Protein AF-F3FXW1-F1 (afdb_monomer_lite)

Sequence (60 aa):
DIYALAPLQEGIFYHHLTATEGDPYLQHALFGFDSLKRLQQFAAALQAVIARHDILRTSV

Foldseek 3Di:
DDDDDDPVVVVLVVQQVPDPDDRPPDDDDDDDDPDPVVVVVVVVVVVVVCVVDCVSVDDD

InterPro domains:
  IPR001242 Condensation domain [PF00668] (1-59)
  IPR023213 Chloramphenicol acetyltransferase-like domain superfamily [G3DSA:3.30.559.10] (1-60)

Secondary structure (DSSP, 8-state):
---PPPHHHHHHHHHHHH-SSS-TT--------SSHHHHHHHHHHHHHHHHH-GGGG---

Organism: NCBI:txid629262

Radius of gyration: 15.85 Å; chains: 1; bounding box: 32×14×43 Å

Structure (mmCIF, N/CA/C/O backbone):
data_AF-F3FXW1-F1
#
_entry.id   AF-F3FXW1-F1
#
loop_
_atom_site.group_PDB
_atom_site.id
_atom_site.type_symbol
_atom_site.label_atom_id
_atom_site.label_alt_id
_atom_site.label_comp_id
_atom_site.label_asym_id
_atom_site.label_entity_id
_atom_site.label_seq_id
_atom_site.pdbx_PDB_ins_code
_atom_site.Cartn_x
_atom_site.Cartn_y
_atom_site.Cartn_z
_atom_site.occupancy
_atom_site.B_iso_or_equiv
_atom_site.auth_seq_id
_atom_site.auth_comp_id
_atom_site.auth_asym_id
_atom_site.auth_atom_id
_atom_site.pdbx_PDB_model_num
ATOM 1 N N . ASP A 1 1 ? -7.740 -5.662 -17.277 1.00 78.00 1 ASP A N 1
ATOM 2 C CA . ASP A 1 1 ? -7.021 -5.136 -18.454 1.00 78.00 1 ASP A CA 1
ATOM 3 C C . ASP A 1 1 ? -5.540 -4.999 -18.153 1.00 78.00 1 ASP A C 1
ATOM 5 O O . ASP A 1 1 ? -5.178 -4.997 -16.982 1.00 78.00 1 ASP A O 1
ATOM 9 N N . ILE A 1 2 ? -4.697 -4.950 -19.186 1.00 82.31 2 ILE A N 1
ATOM 10 C CA . ILE A 1 2 ? -3.236 -4.851 -19.063 1.00 82.31 2 ILE A CA 1
ATOM 11 C C . ILE A 1 2 ? -2.797 -3.606 -19.829 1.00 82.31 2 ILE A C 1
ATOM 13 O O . ILE A 1 2 ? -3.088 -3.476 -21.018 1.00 82.31 2 ILE A O 1
ATOM 17 N N . TYR A 1 3 ? -2.115 -2.699 -19.137 1.00 86.19 3 TYR A N 1
ATOM 18 C CA . TYR A 1 3 ? -1.594 -1.456 -19.698 1.00 86.19 3 TYR A CA 1
ATOM 19 C C . TYR A 1 3 ? -0.069 -1.494 -19.693 1.00 86.19 3 TYR A C 1
ATOM 21 O O . TYR A 1 3 ? 0.533 -2.078 -18.793 1.00 86.19 3 TYR A O 1
ATOM 29 N N . ALA A 1 4 ? 0.549 -0.866 -20.694 1.00 89.62 4 ALA A N 1
ATOM 30 C CA . ALA A 1 4 ? 1.995 -0.692 -20.716 1.00 89.62 4 ALA A CA 1
ATOM 31 C C . ALA A 1 4 ? 2.447 0.169 -19.529 1.00 89.62 4 ALA A C 1
ATOM 33 O O . ALA A 1 4 ? 1.746 1.104 -19.126 1.00 89.62 4 ALA A O 1
ATOM 34 N N . LEU A 1 5 ? 3.622 -0.146 -18.990 1.00 90.12 5 LEU A N 1
ATOM 35 C CA . LEU A 1 5 ? 4.217 0.631 -17.916 1.00 90.12 5 LEU A CA 1
ATOM 36 C C . LEU A 1 5 ? 4.646 2.008 -18.418 1.00 90.12 5 LEU A C 1
ATOM 38 O O . LEU A 1 5 ? 5.115 2.173 -19.542 1.00 90.12 5 LEU A O 1
ATOM 42 N N . ALA A 1 6 ? 4.488 3.017 -17.567 1.00 92.62 6 ALA A N 1
ATOM 43 C CA . ALA A 1 6 ? 5.103 4.311 -17.812 1.00 92.62 6 ALA A CA 1
ATOM 44 C C . ALA A 1 6 ? 6.636 4.194 -17.674 1.00 92.62 6 ALA A C 1
ATOM 46 O O . ALA A 1 6 ? 7.107 3.382 -16.874 1.00 92.62 6 ALA A O 1
ATOM 47 N N . PRO A 1 7 ? 7.430 5.062 -18.330 1.00 92.81 7 PRO A N 1
ATOM 48 C CA . PRO A 1 7 ? 8.895 4.970 -18.311 1.00 92.81 7 PRO A CA 1
ATOM 49 C C . PRO A 1 7 ? 9.526 4.883 -16.908 1.00 92.81 7 PRO A C 1
ATOM 51 O O . PRO A 1 7 ? 10.517 4.189 -16.704 1.00 92.81 7 PRO A O 1
ATOM 54 N N . LEU A 1 8 ? 8.938 5.549 -15.906 1.00 91.25 8 LEU A N 1
ATOM 55 C CA . LEU A 1 8 ? 9.403 5.451 -14.518 1.00 91.25 8 LEU A CA 1
ATOM 56 C C . LEU A 1 8 ? 9.138 4.067 -13.901 1.00 91.25 8 LEU A C 1
ATOM 58 O O . LEU A 1 8 ? 9.975 3.554 -13.164 1.00 91.25 8 LEU A O 1
ATOM 62 N N . GLN A 1 9 ? 7.982 3.467 -14.194 1.00 90.88 9 GLN A N 1
ATOM 63 C CA . GLN A 1 9 ? 7.618 2.144 -13.684 1.00 90.88 9 GLN A CA 1
ATOM 64 C C . GLN A 1 9 ? 8.511 1.057 -14.290 1.00 90.88 9 GLN A C 1
ATOM 66 O O . GLN A 1 9 ? 8.910 0.146 -13.573 1.00 90.88 9 GLN A O 1
ATOM 71 N N . GLU A 1 10 ? 8.884 1.185 -15.567 1.00 92.00 10 GLU A N 1
ATOM 72 C CA . GLU A 1 10 ? 9.847 0.283 -16.216 1.00 92.00 10 GLU A CA 1
ATOM 73 C C . GLU A 1 10 ? 11.220 0.329 -15.531 1.00 92.00 10 GLU A C 1
ATOM 75 O O . GLU A 1 10 ? 11.803 -0.716 -15.238 1.00 92.00 10 GLU A O 1
ATOM 80 N N . GLY A 1 11 ? 11.715 1.531 -15.211 1.00 91.81 11 GLY A N 1
ATOM 81 C CA . GLY A 1 11 ? 12.979 1.698 -14.487 1.00 91.81 11 GLY A CA 1
ATOM 82 C C . GLY A 1 11 ? 12.950 1.079 -13.087 1.00 91.81 11 GLY A C 1
ATOM 83 O O . GLY A 1 11 ? 13.861 0.338 -12.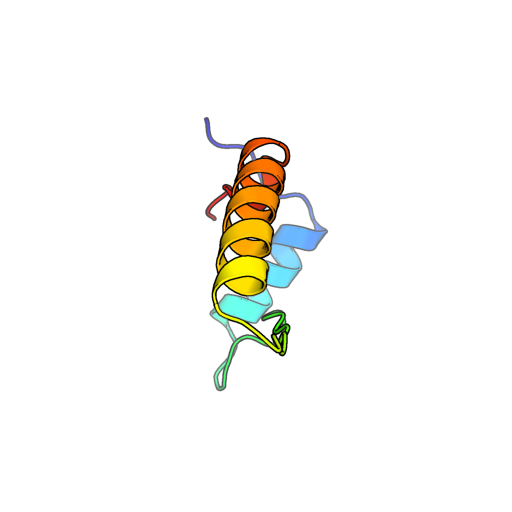719 1.00 91.81 11 GLY A O 1
ATOM 84 N N . ILE A 1 12 ? 11.879 1.326 -12.325 1.00 91.75 12 ILE A N 1
ATOM 85 C CA . ILE A 1 12 ? 11.680 0.721 -10.996 1.00 91.75 12 ILE A CA 1
ATOM 86 C C . ILE A 1 12 ? 11.629 -0.809 -11.100 1.00 91.75 12 ILE A C 1
ATOM 88 O O . ILE A 1 12 ? 12.283 -1.502 -10.322 1.00 91.75 12 ILE A O 1
ATOM 92 N N . PHE A 1 13 ? 10.905 -1.341 -12.087 1.00 90.88 13 PHE A N 1
ATOM 93 C CA . PHE A 1 13 ? 10.775 -2.781 -12.290 1.00 90.88 13 PHE A CA 1
ATOM 94 C C . PHE A 1 13 ? 12.110 -3.448 -12.647 1.00 90.88 13 PHE A C 1
ATOM 96 O O . PHE A 1 13 ? 12.436 -4.501 -12.101 1.00 90.88 13 PHE A O 1
ATOM 103 N N . TYR A 1 14 ? 12.931 -2.817 -13.492 1.00 92.19 14 TYR A N 1
ATOM 104 C CA . TYR A 1 14 ? 14.279 -3.313 -13.782 1.00 92.19 14 TYR A CA 1
ATOM 105 C C . TYR A 1 14 ? 15.123 -3.428 -12.506 1.00 92.19 14 TYR A C 1
ATOM 107 O O . TYR A 1 14 ? 15.704 -4.477 -12.232 1.00 92.19 14 TYR A O 1
ATOM 115 N N . HIS A 1 15 ? 15.148 -2.375 -11.686 1.00 88.69 15 HIS A N 1
ATOM 116 C CA . HIS A 1 15 ? 15.916 -2.381 -10.444 1.00 88.69 15 HIS A CA 1
ATOM 117 C C . HIS A 1 15 ? 15.417 -3.456 -9.471 1.00 88.69 15 HIS A C 1
ATOM 119 O O . HIS A 1 15 ? 16.247 -4.160 -8.902 1.00 88.69 15 HIS A O 1
ATOM 125 N N . HIS A 1 16 ? 14.096 -3.629 -9.342 1.00 87.62 16 HIS A N 1
ATOM 126 C CA . HIS A 1 16 ? 13.490 -4.707 -8.556 1.00 87.62 16 HIS A CA 1
ATOM 127 C C . HIS A 1 16 ? 13.989 -6.093 -9.001 1.00 87.62 16 HIS A C 1
ATOM 129 O O . HIS A 1 16 ? 14.409 -6.890 -8.168 1.00 87.62 16 HIS A O 1
ATOM 135 N N . LEU A 1 17 ? 14.012 -6.371 -10.311 1.00 89.31 17 LEU A N 1
ATOM 136 C CA . LEU A 1 17 ? 14.471 -7.659 -10.851 1.00 89.31 17 LEU A CA 1
ATOM 137 C C . LEU A 1 17 ? 15.975 -7.900 -10.678 1.00 89.31 17 LEU A C 1
ATOM 139 O O . LEU A 1 17 ? 16.411 -9.044 -10.562 1.00 89.31 17 LEU A O 1
ATOM 143 N N . THR A 1 18 ? 16.776 -6.837 -10.712 1.00 90.75 18 THR A N 1
ATOM 144 C CA . THR A 1 18 ? 18.242 -6.933 -10.602 1.00 90.75 18 THR A CA 1
ATOM 145 C C . THR A 1 18 ? 18.763 -6.859 -9.171 1.00 90.75 18 THR A C 1
ATOM 147 O O . THR A 1 18 ? 19.960 -7.054 -8.951 1.00 90.75 18 THR A O 1
ATOM 150 N N . ALA A 1 19 ? 17.897 -6.566 -8.200 1.00 87.50 19 ALA A N 1
ATOM 151 C CA . ALA A 1 19 ? 18.313 -6.408 -6.821 1.00 87.50 19 ALA A CA 1
ATOM 152 C C . ALA A 1 19 ? 18.746 -7.755 -6.226 1.00 87.50 19 ALA A C 1
ATOM 154 O O . ALA A 1 19 ? 17.991 -8.724 -6.189 1.00 87.50 19 ALA A O 1
ATOM 155 N N . THR A 1 20 ? 19.987 -7.815 -5.746 1.00 82.69 20 THR A N 1
ATOM 156 C CA . THR A 1 20 ? 20.548 -9.007 -5.094 1.00 82.69 20 THR A CA 1
ATOM 157 C C . THR A 1 20 ? 20.193 -9.085 -3.609 1.00 82.69 20 THR A C 1
ATOM 159 O O . THR A 1 20 ? 20.239 -10.165 -3.028 1.00 82.69 20 THR A O 1
ATOM 162 N N . GLU A 1 21 ? 19.836 -7.954 -2.992 1.00 83.94 21 GLU A N 1
ATOM 163 C CA . GLU A 1 21 ? 19.492 -7.841 -1.573 1.00 83.94 21 GLU A CA 1
ATOM 164 C C . GLU A 1 21 ? 18.316 -6.880 -1.369 1.00 83.94 21 GLU A C 1
ATOM 166 O O . GLU A 1 21 ? 18.491 -5.664 -1.376 1.00 83.94 21 GLU A O 1
ATOM 171 N N . GLY A 1 22 ? 17.122 -7.435 -1.142 1.00 80.06 22 GLY A N 1
ATOM 172 C CA . GLY A 1 22 ? 15.903 -6.656 -0.906 1.00 80.06 22 GLY A CA 1
ATOM 173 C C . GLY A 1 22 ? 15.473 -5.799 -2.103 1.00 80.06 22 GLY A C 1
ATOM 174 O O . GLY A 1 22 ? 16.227 -5.572 -3.038 1.00 80.06 22 GLY A O 1
ATOM 175 N N . ASP A 1 23 ? 14.235 -5.314 -2.090 1.00 86.56 23 ASP A N 1
ATOM 176 C CA . ASP A 1 23 ? 13.771 -4.375 -3.113 1.00 86.56 23 ASP A CA 1
ATOM 177 C C . ASP A 1 23 ? 14.049 -2.930 -2.656 1.00 86.56 23 ASP A C 1
ATOM 179 O O . ASP A 1 23 ? 13.479 -2.501 -1.646 1.00 86.56 23 ASP A O 1
ATOM 183 N N . PRO A 1 24 ? 14.889 -2.154 -3.373 1.00 84.69 24 PRO A N 1
ATOM 184 C CA . PRO A 1 24 ? 15.214 -0.777 -2.997 1.00 84.69 24 PRO A CA 1
ATOM 185 C C . PRO A 1 24 ? 14.011 0.178 -3.048 1.00 84.69 24 PRO A C 1
ATOM 187 O O . PRO A 1 24 ? 14.076 1.263 -2.467 1.00 84.69 24 PRO A O 1
ATOM 190 N N . TYR A 1 25 ? 12.923 -0.200 -3.723 1.00 88.06 25 TYR A N 1
ATOM 191 C CA . TYR A 1 25 ? 11.698 0.595 -3.828 1.00 88.06 25 TYR A CA 1
ATOM 192 C C . TYR A 1 25 ? 10.593 0.138 -2.868 1.00 88.06 25 TYR A C 1
ATOM 194 O O . TYR A 1 25 ? 9.496 0.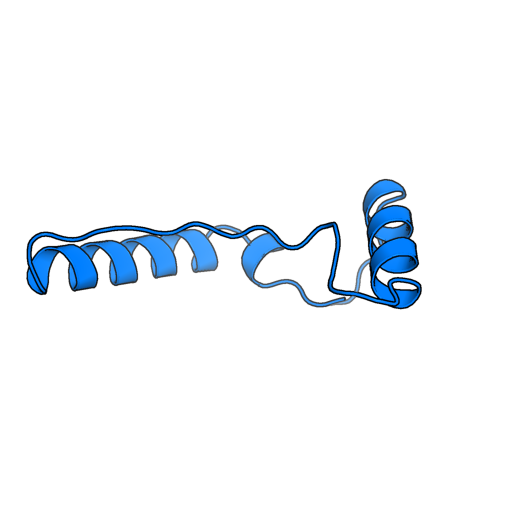705 -2.883 1.00 88.06 25 TYR A O 1
ATOM 202 N N . LEU A 1 26 ? 10.867 -0.836 -1.994 1.00 88.00 26 LEU A N 1
ATOM 203 C CA . LEU A 1 26 ? 9.899 -1.291 -1.004 1.00 88.00 26 LEU A CA 1
ATOM 204 C C . LEU A 1 26 ? 9.662 -0.216 0.065 1.00 88.00 26 LEU A C 1
ATOM 206 O O . LEU A 1 26 ? 10.553 0.157 0.829 1.00 88.00 26 LEU A O 1
ATOM 210 N N . GLN A 1 27 ? 8.427 0.274 0.144 1.00 89.25 27 GLN A N 1
ATOM 211 C CA . GLN A 1 27 ? 8.026 1.241 1.160 1.00 89.25 27 GLN A CA 1
ATOM 212 C C . GLN A 1 27 ? 7.445 0.532 2.383 1.00 89.25 27 GLN A C 1
ATOM 214 O O . GLN A 1 27 ? 6.503 -0.252 2.280 1.00 89.25 27 GLN A O 1
ATOM 219 N N . HIS A 1 28 ? 7.963 0.871 3.562 1.00 90.06 28 HIS A N 1
ATOM 220 C CA . HIS A 1 28 ? 7.454 0.382 4.839 1.00 90.06 28 HIS A CA 1
ATOM 221 C C . HIS A 1 28 ? 6.882 1.527 5.672 1.00 90.06 28 HIS A C 1
ATOM 223 O O . HIS A 1 28 ? 7.487 2.591 5.791 1.00 90.06 28 HIS A O 1
ATOM 229 N N . ALA A 1 29 ? 5.736 1.279 6.301 1.00 92.94 29 ALA A N 1
ATOM 230 C CA . ALA A 1 29 ? 5.148 2.163 7.297 1.00 92.94 29 ALA A CA 1
ATOM 231 C C . ALA A 1 29 ? 4.739 1.346 8.526 1.00 92.94 29 ALA A C 1
ATOM 233 O O . ALA A 1 29 ? 4.122 0.288 8.399 1.00 92.94 29 ALA A O 1
ATOM 234 N N . LEU A 1 30 ? 5.080 1.846 9.715 1.00 95.69 30 LEU A N 1
ATOM 235 C CA . LEU A 1 30 ? 4.730 1.230 10.992 1.00 95.69 30 LEU A CA 1
ATOM 236 C C . LEU A 1 30 ? 3.787 2.156 11.761 1.00 95.69 30 LEU A C 1
ATOM 238 O O . LEU A 1 30 ? 4.090 3.332 11.957 1.00 95.69 30 LEU A O 1
ATOM 242 N N . PHE A 1 31 ? 2.660 1.613 12.218 1.00 95.88 31 PHE A N 1
ATOM 243 C CA . PHE A 1 31 ? 1.646 2.356 12.961 1.00 95.88 31 PHE A CA 1
ATOM 244 C C . PHE A 1 31 ? 1.445 1.737 14.343 1.00 95.88 31 PHE A C 1
ATOM 246 O O . PHE A 1 31 ? 1.197 0.538 14.465 1.00 95.88 31 PHE A O 1
ATOM 253 N N . GLY A 1 32 ? 1.543 2.565 15.384 1.00 96.94 32 GLY A N 1
ATOM 254 C CA . GLY A 1 32 ? 1.210 2.187 16.755 1.00 96.94 32 GLY A CA 1
ATOM 255 C C . GLY A 1 32 ? -0.235 2.547 17.092 1.00 96.94 32 GLY A C 1
ATOM 256 O O . GLY A 1 32 ? -0.707 3.625 16.732 1.00 96.94 32 GLY A O 1
ATOM 257 N N . PHE A 1 33 ? -0.926 1.665 17.814 1.00 98.00 33 PHE A N 1
ATOM 258 C CA . PHE A 1 33 ? -2.295 1.888 18.280 1.00 98.00 33 PHE A CA 1
ATOM 259 C C . PHE A 1 33 ? -2.387 1.633 19.782 1.00 98.00 33 PHE A C 1
ATOM 261 O O . PHE A 1 33 ? -1.871 0.638 20.281 1.00 98.00 33 PHE A O 1
ATOM 268 N N . ASP A 1 34 ? -3.085 2.517 20.491 1.00 97.38 34 ASP A N 1
ATOM 269 C CA . ASP A 1 34 ? -3.327 2.421 21.938 1.00 97.38 34 ASP A CA 1
ATOM 270 C C . ASP A 1 34 ? -4.459 1.440 22.302 1.00 97.38 34 ASP A C 1
ATOM 272 O O . A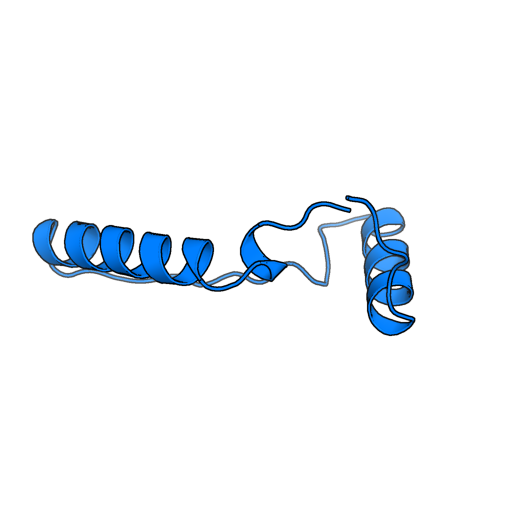SP A 1 34 ? -4.690 1.146 23.473 1.00 97.38 34 ASP A O 1
ATOM 276 N N . SER A 1 35 ? -5.202 0.954 21.303 1.00 98.38 35 SER A N 1
ATOM 277 C CA . SER A 1 35 ? -6.383 0.122 21.493 1.00 98.38 35 SER A CA 1
ATOM 278 C C . SER A 1 35 ? -6.743 -0.669 20.239 1.00 98.38 35 SER A C 1
ATOM 280 O O . SER A 1 35 ? -6.576 -0.216 19.101 1.00 98.38 35 SER A O 1
ATOM 282 N N . LEU A 1 36 ? -7.345 -1.841 20.455 1.00 98.06 36 LEU A N 1
ATOM 283 C CA . LEU A 1 36 ? -7.827 -2.700 19.373 1.00 98.06 36 LEU A CA 1
ATOM 284 C C . LEU A 1 36 ? -8.917 -2.016 18.531 1.00 98.06 36 LEU A C 1
ATOM 286 O O . LEU A 1 36 ? -8.954 -2.176 17.314 1.00 98.06 36 LEU A O 1
ATOM 290 N N . LYS A 1 37 ? -9.772 -1.200 19.158 1.00 98.38 37 LYS A N 1
ATOM 291 C CA . LYS A 1 37 ? -10.840 -0.472 18.460 1.00 98.38 37 LYS A CA 1
ATOM 292 C C . LYS A 1 37 ? -10.280 0.509 17.425 1.00 98.38 37 LYS A C 1
ATOM 294 O O . LYS A 1 37 ? -10.793 0.562 16.309 1.00 98.38 37 LYS A O 1
ATOM 299 N N . ARG A 1 38 ? -9.225 1.263 17.763 1.00 98.19 38 ARG A N 1
ATOM 300 C CA . ARG A 1 38 ? -8.580 2.180 16.808 1.00 98.19 38 ARG A CA 1
ATOM 301 C C . ARG A 1 38 ? -7.892 1.430 15.676 1.00 98.19 38 ARG A C 1
ATOM 303 O O . ARG A 1 38 ? -8.026 1.847 14.530 1.00 98.19 38 ARG A O 1
ATOM 310 N N . LEU A 1 39 ? -7.224 0.314 15.979 1.00 98.19 39 LEU A N 1
ATOM 311 C CA . LEU A 1 39 ? -6.642 -0.556 14.955 1.00 98.19 39 LEU A CA 1
ATOM 312 C C . LEU A 1 39 ? -7.711 -1.027 13.955 1.00 98.19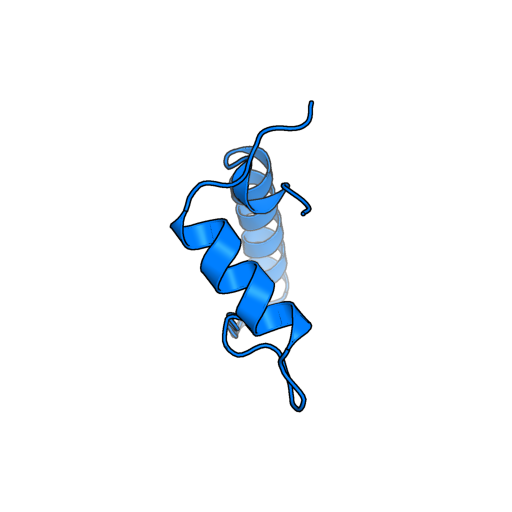 39 LEU A C 1
ATOM 314 O O . LEU A 1 39 ? -7.512 -0.928 12.748 1.00 98.19 39 LEU A O 1
ATOM 318 N N . GLN A 1 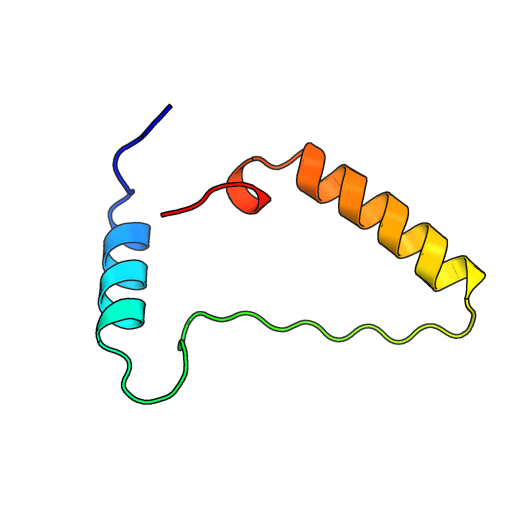40 ? -8.867 -1.481 14.443 1.00 98.44 40 GLN A N 1
ATOM 319 C CA . GLN A 1 40 ? -9.973 -1.934 13.591 1.00 98.44 40 GLN A CA 1
ATOM 320 C C . GLN A 1 40 ? -10.546 -0.806 12.722 1.00 98.44 40 GLN A C 1
ATOM 322 O O . GLN A 1 40 ? -10.789 -1.005 11.533 1.00 98.44 40 GLN A O 1
ATOM 327 N N . GLN A 1 41 ? -10.727 0.390 13.289 1.00 98.31 41 GLN A N 1
ATOM 328 C CA . GLN A 1 41 ? -11.190 1.562 12.537 1.00 98.31 41 GLN A CA 1
ATOM 329 C C . GLN A 1 41 ? -10.187 1.978 11.457 1.00 98.31 41 GLN A C 1
ATOM 331 O O . GLN A 1 41 ? -10.586 2.268 10.329 1.00 98.31 41 GLN A O 1
ATOM 336 N N . PHE A 1 42 ? -8.893 1.969 11.782 1.00 98.19 42 PHE A N 1
ATOM 337 C CA . PHE A 1 42 ? -7.834 2.243 10.818 1.00 98.19 42 PHE A CA 1
ATOM 338 C C . PHE A 1 42 ? -7.819 1.208 9.693 1.00 98.19 42 PHE A C 1
ATOM 340 O O . PHE A 1 42 ? -7.792 1.590 8.528 1.00 98.19 42 PHE A O 1
ATOM 347 N N . ALA A 1 43 ? -7.905 -0.085 10.019 1.00 97.75 43 ALA A N 1
ATOM 348 C CA . ALA A 1 43 ? -7.950 -1.148 9.020 1.00 97.75 43 ALA A CA 1
ATOM 349 C C . ALA A 1 43 ? -9.140 -0.972 8.061 1.00 97.75 43 ALA A C 1
ATOM 351 O O . ALA A 1 43 ? -8.964 -1.054 6.847 1.00 97.75 43 ALA A O 1
ATOM 352 N N . ALA A 1 44 ? -10.329 -0.649 8.580 1.00 98.31 44 ALA A N 1
ATOM 353 C CA . ALA A 1 44 ? -11.502 -0.376 7.750 1.00 98.31 44 ALA A CA 1
ATOM 354 C C . ALA A 1 44 ? -11.306 0.851 6.838 1.00 98.31 44 ALA A C 1
ATOM 356 O O . ALA A 1 44 ? -11.646 0.809 5.655 1.00 98.31 44 ALA A O 1
ATOM 357 N N . ALA A 1 45 ? -10.716 1.931 7.359 1.00 97.94 45 ALA A N 1
ATOM 358 C CA . ALA A 1 45 ? -10.414 3.120 6.566 1.00 97.94 45 ALA A CA 1
ATOM 359 C C . ALA A 1 45 ? -9.361 2.838 5.480 1.00 97.94 45 ALA A C 1
ATOM 361 O O . ALA A 1 45 ? -9.517 3.278 4.341 1.00 97.94 45 ALA A O 1
ATOM 362 N N . LEU A 1 46 ? -8.322 2.064 5.802 1.00 96.94 46 LEU A N 1
ATOM 363 C CA . LEU A 1 46 ? -7.289 1.662 4.851 1.00 96.94 46 LEU A CA 1
ATOM 364 C C . LEU A 1 46 ? -7.881 0.825 3.712 1.00 96.94 46 LEU A C 1
ATOM 366 O O . LEU A 1 46 ? -7.551 1.064 2.553 1.00 96.94 46 LEU A O 1
ATOM 370 N N . GLN A 1 47 ? -8.816 -0.079 4.015 1.00 97.12 47 GLN A N 1
ATOM 371 C CA . GLN A 1 47 ? -9.540 -0.829 2.986 1.00 97.12 47 GLN A CA 1
ATOM 372 C C . GLN A 1 47 ? -10.315 0.095 2.037 1.00 97.12 47 GLN A C 1
ATOM 374 O O . GLN A 1 47 ? -10.266 -0.091 0.823 1.00 97.12 47 GLN A O 1
ATOM 379 N N . ALA A 1 48 ? -10.965 1.141 2.555 1.00 97.38 48 ALA A N 1
ATOM 380 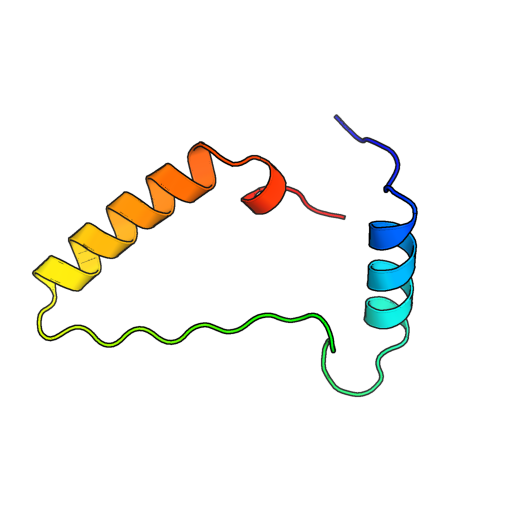C CA . ALA A 1 48 ? -11.644 2.126 1.711 1.00 97.38 48 ALA A CA 1
ATOM 381 C C . ALA A 1 48 ? -10.666 2.918 0.819 1.00 97.38 48 ALA A C 1
ATOM 383 O O . ALA A 1 48 ? -10.983 3.232 -0.328 1.00 97.38 48 ALA A O 1
ATOM 384 N N . VAL A 1 49 ? -9.464 3.226 1.319 1.00 97.12 49 VAL A N 1
ATOM 385 C CA . VAL A 1 49 ? -8.402 3.880 0.535 1.00 97.12 49 VAL A CA 1
ATOM 386 C C . VAL A 1 49 ? -7.899 2.960 -0.579 1.00 97.12 49 VAL A C 1
ATOM 388 O O . VAL A 1 49 ? -7.812 3.410 -1.719 1.00 97.12 49 VAL A O 1
ATOM 391 N N . ILE A 1 50 ? -7.637 1.684 -0.283 1.00 96.19 50 ILE A N 1
ATOM 392 C CA . ILE A 1 50 ? -7.224 0.677 -1.277 1.00 96.19 50 ILE A CA 1
ATOM 393 C C . ILE A 1 50 ? -8.296 0.518 -2.359 1.00 96.19 50 ILE A C 1
ATOM 395 O O . ILE A 1 50 ? -7.986 0.551 -3.546 1.00 96.19 50 ILE A O 1
ATOM 399 N N . ALA A 1 51 ? -9.567 0.403 -1.964 1.00 96.06 51 ALA A N 1
ATOM 400 C CA . ALA A 1 51 ? -10.674 0.271 -2.908 1.00 96.06 51 ALA A CA 1
ATOM 401 C C . ALA A 1 51 ? -10.816 1.491 -3.833 1.00 96.06 51 ALA A C 1
ATOM 403 O O . ALA A 1 51 ? -11.187 1.337 -4.994 1.00 96.06 51 ALA A O 1
ATOM 404 N N . ARG A 1 52 ? -10.514 2.696 -3.330 1.00 96.25 52 ARG A N 1
ATOM 405 C CA . ARG A 1 52 ? -10.616 3.950 -4.089 1.00 96.25 52 ARG A CA 1
ATOM 406 C C . ARG A 1 52 ? -9.448 4.191 -5.049 1.00 96.25 52 ARG A C 1
ATOM 408 O O . ARG A 1 52 ? -9.637 4.903 -6.030 1.00 96.25 52 ARG A O 1
ATOM 415 N N . HIS A 1 53 ? -8.258 3.667 -4.758 1.00 95.50 53 HIS A N 1
ATOM 416 C CA . HIS A 1 53 ? -7.042 3.943 -5.531 1.00 95.50 53 HIS A CA 1
ATOM 417 C C . HIS A 1 53 ? -6.541 2.688 -6.237 1.00 95.50 53 HIS A C 1
ATOM 419 O O . HIS A 1 53 ? -5.878 1.850 -5.629 1.00 95.50 53 HIS A O 1
ATOM 425 N N . ASP A 1 54 ? -6.808 2.590 -7.538 1.00 91.38 54 ASP A N 1
ATOM 426 C CA . ASP A 1 54 ? -6.469 1.422 -8.364 1.00 91.38 54 ASP A CA 1
ATOM 427 C C . ASP A 1 54 ? -4.989 1.046 -8.305 1.00 91.38 54 ASP A C 1
ATOM 429 O O . ASP A 1 54 ? -4.668 -0.134 -8.286 1.00 91.38 54 ASP A O 1
ATOM 433 N N . ILE A 1 55 ? -4.093 2.029 -8.169 1.00 90.12 55 ILE A N 1
ATOM 434 C CA . ILE A 1 55 ? -2.647 1.798 -8.064 1.00 90.12 55 ILE A CA 1
ATOM 435 C C . ILE A 1 55 ? -2.260 0.899 -6.880 1.00 90.12 55 ILE A C 1
ATOM 437 O O . ILE A 1 55 ? -1.291 0.156 -6.974 1.00 90.12 55 ILE A O 1
ATOM 441 N N . LEU A 1 56 ? -3.035 0.908 -5.789 1.00 90.25 56 LEU A N 1
ATOM 442 C CA . LEU A 1 56 ? -2.815 0.035 -4.626 1.00 90.25 56 LEU A CA 1
ATOM 443 C C . LEU A 1 56 ? -3.325 -1.398 -4.851 1.00 90.25 56 LEU A C 1
ATOM 445 O O . LEU A 1 56 ? -3.198 -2.246 -3.970 1.00 90.25 56 LEU A O 1
ATOM 449 N N . ARG A 1 57 ? -3.942 -1.655 -6.008 1.00 91.56 57 ARG A N 1
ATOM 450 C CA . ARG A 1 57 ? -4.546 -2.929 -6.419 1.00 91.56 57 ARG A CA 1
ATOM 451 C C . ARG A 1 57 ? -3.971 -3.439 -7.746 1.00 91.56 57 ARG A C 1
ATOM 453 O O . ARG A 1 57 ? -4.471 -4.425 -8.280 1.00 91.56 57 ARG A O 1
ATOM 460 N N . THR A 1 58 ? -2.950 -2.771 -8.279 1.00 87.19 58 THR A N 1
ATOM 461 C CA . THR A 1 58 ? -2.297 -3.130 -9.539 1.00 87.19 58 THR A CA 1
ATOM 462 C C . THR A 1 58 ? -1.145 -4.095 -9.284 1.00 87.19 58 THR A C 1
ATOM 464 O O . THR A 1 58 ? -0.376 -3.926 -8.339 1.00 87.19 58 THR A O 1
ATOM 467 N N . SER A 1 59 ? -1.010 -5.091 -10.155 1.00 83.44 59 SER A N 1
ATOM 468 C CA . SER A 1 59 ? 0.142 -5.993 -10.216 1.00 83.44 59 SER A CA 1
ATOM 469 C C . SER A 1 59 ? 0.881 -5.800 -11.539 1.00 83.44 59 SER A C 1
ATOM 471 O O . SER A 1 59 ? 0.269 -5.391 -12.529 1.00 83.44 59 SER A O 1
ATOM 473 N N . VAL A 1 60 ? 2.184 -6.076 -11.522 1.00 81.38 60 VAL A N 1
ATOM 474 C CA . VAL A 1 60 ? 3.118 -5.991 -12.655 1.00 81.38 60 VAL A CA 1
ATOM 475 C C . VAL A 1 60 ? 3.722 -7.349 -12.946 1.00 81.38 60 VAL A C 1
ATOM 477 O O . VAL A 1 60 ? 3.971 -8.083 -11.963 1.00 81.38 60 VAL A O 1
#

pLDDT: mean 91.91, std 5.39, range [78.0, 98.44]